Protein AF-A0A4V3SXM5-F1 (afdb_monomer_lite)

Secondary structure (DSSP, 8-state):
-PPPPPPPHHHHHHHHSHHHHS--SS----HHHHHHHHHHHHT--HHHHTT--HHHHHHHHHHHHHHHHHHHHHHHHHHHHSPSSHHHHHHHHHHHHHHHHGGGS-GGGHHHHHHHHHHHHHHHHHHHHH-SSHHHHHHHHHHTT--

Radius of gyration: 15.13 Å; chains: 1; bounding box: 36×31×43 Å

Sequence (147 aa):
MQAAAPLPPACTEAIFKTSEKFPTTHYTIPDEPWNALLNALSHLTEAEQAELTETACSAWNNWAVANGPVVAKDLDARFQNAPAPACNKFTVATMGSVKKYSPNIPAASRKLETVAKKVWREAMTNLSTAAPDAACRTAYNTVKAAW

pLDDT: mean 92.67, std 9.06, range [35.03, 98.19]

Structure (mmCIF, N/CA/C/O backbone):
data_AF-A0A4V3SXM5-F1
#
_entry.id   AF-A0A4V3SXM5-F1
#
loop_
_atom_site.group_PDB
_atom_site.id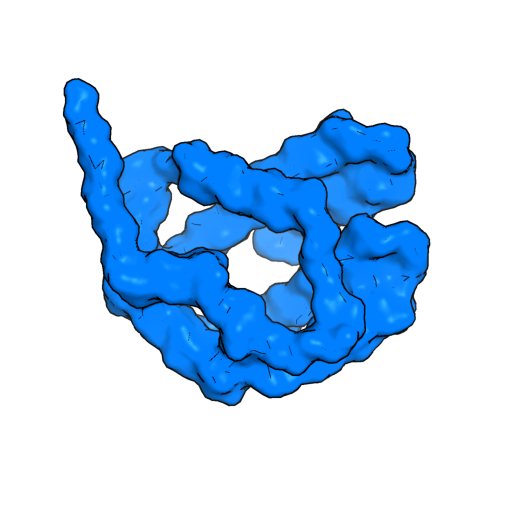
_atom_site.type_symbol
_atom_site.label_atom_id
_atom_site.label_alt_id
_atom_site.label_comp_id
_atom_site.label_asym_id
_atom_site.label_entity_id
_atom_site.label_seq_id
_atom_site.pdbx_PDB_ins_code
_atom_site.Cartn_x
_atom_site.Cartn_y
_atom_site.Cartn_z
_atom_site.occupancy
_atom_site.B_iso_or_equiv
_atom_site.auth_seq_id
_atom_site.auth_comp_id
_atom_site.auth_asym_id
_atom_site.auth_atom_id
_atom_site.pdbx_PDB_model_num
ATOM 1 N N . MET A 1 1 ? 11.309 14.424 27.159 1.00 35.03 1 MET A N 1
ATOM 2 C CA . MET A 1 1 ? 11.151 13.488 26.029 1.00 35.03 1 MET A CA 1
ATOM 3 C C . MET A 1 1 ? 9.820 12.786 26.236 1.00 35.03 1 MET A C 1
ATOM 5 O O . MET A 1 1 ? 9.746 11.937 27.115 1.00 35.03 1 MET A O 1
ATOM 9 N N . GLN A 1 2 ? 8.748 13.211 25.560 1.00 39.66 2 GLN A N 1
ATOM 10 C CA . GLN A 1 2 ? 7.509 12.426 25.549 1.00 39.66 2 GLN A CA 1
ATOM 11 C C . GLN A 1 2 ? 7.813 11.151 24.755 1.00 39.66 2 GLN A C 1
ATOM 13 O O . GLN A 1 2 ? 8.251 11.234 23.609 1.00 39.66 2 GLN A O 1
ATOM 18 N N . ALA A 1 3 ? 7.661 9.981 25.372 1.00 46.56 3 ALA A N 1
ATOM 19 C CA . ALA A 1 3 ? 7.633 8.737 24.615 1.00 46.56 3 ALA A CA 1
ATOM 20 C C . ALA A 1 3 ? 6.393 8.776 23.712 1.00 46.56 3 ALA A C 1
ATOM 22 O O . ALA A 1 3 ? 5.316 9.140 24.189 1.00 46.56 3 ALA A O 1
ATOM 23 N N . ALA A 1 4 ? 6.542 8.427 22.431 1.00 57.06 4 ALA A N 1
ATOM 24 C CA . ALA A 1 4 ? 5.390 8.216 21.563 1.00 57.06 4 ALA A CA 1
ATOM 25 C C . ALA A 1 4 ? 4.447 7.225 22.258 1.00 57.06 4 ALA A C 1
ATOM 27 O O . ALA A 1 4 ? 4.897 6.189 22.760 1.00 57.06 4 ALA A O 1
ATOM 28 N N . ALA A 1 5 ? 3.161 7.568 22.353 1.00 65.38 5 ALA A N 1
ATOM 29 C CA . ALA A 1 5 ? 2.183 6.646 22.908 1.00 65.38 5 ALA A CA 1
ATOM 30 C C . ALA A 1 5 ? 2.249 5.328 22.114 1.00 65.38 5 ALA A C 1
ATOM 32 O O . ALA A 1 5 ? 2.394 5.368 20.888 1.00 65.38 5 ALA A O 1
ATOM 33 N N . PRO A 1 6 ? 2.185 4.162 22.780 1.00 77.62 6 PRO A N 1
ATOM 34 C CA . PRO A 1 6 ? 2.193 2.894 22.069 1.00 77.62 6 PRO A CA 1
ATOM 35 C C . PRO A 1 6 ? 1.032 2.858 21.071 1.00 77.62 6 PRO A C 1
ATOM 37 O O . PRO A 1 6 ? -0.085 3.271 21.395 1.00 77.62 6 PRO A O 1
ATOM 40 N N . LEU A 1 7 ? 1.306 2.376 19.855 1.00 85.69 7 LEU A N 1
ATOM 41 C CA . LEU A 1 7 ? 0.284 2.233 18.820 1.00 85.69 7 LEU A CA 1
ATOM 42 C C . LEU A 1 7 ? -0.875 1.372 19.343 1.00 85.69 7 LEU A C 1
ATOM 44 O O . LEU A 1 7 ? -0.621 0.330 19.959 1.00 85.69 7 LEU A O 1
ATOM 48 N N . PRO A 1 8 ? -2.137 1.742 19.061 1.00 92.69 8 PRO A N 1
ATOM 49 C CA . PRO A 1 8 ? -3.269 0.894 19.399 1.00 92.69 8 PRO A CA 1
ATOM 50 C C . PRO A 1 8 ? -3.130 -0.511 18.782 1.00 92.69 8 PRO A C 1
ATOM 52 O O . PRO A 1 8 ? -2.550 -0.649 17.692 1.00 92.69 8 PRO A O 1
ATOM 55 N N . PRO A 1 9 ? -3.654 -1.568 19.430 1.00 94.25 9 PRO A N 1
ATOM 56 C CA . PRO A 1 9 ? -3.558 -2.935 18.924 1.00 94.25 9 PRO A CA 1
ATOM 57 C C . PRO A 1 9 ? -4.052 -3.093 17.482 1.00 94.25 9 PRO A C 1
ATOM 59 O O . PRO A 1 9 ? -3.348 -3.695 16.667 1.00 94.25 9 PRO A O 1
ATOM 62 N N . ALA A 1 10 ? -5.193 -2.489 17.122 1.00 95.94 10 ALA A N 1
ATOM 63 C CA . ALA A 1 10 ? -5.699 -2.573 15.755 1.00 95.94 10 ALA A CA 1
ATOM 64 C C . ALA A 1 10 ? -4.749 -1.920 14.744 1.00 95.94 10 ALA A C 1
ATOM 66 O O . ALA A 1 10 ? -4.643 -2.394 13.614 1.00 95.94 10 ALA A O 1
ATOM 67 N N . CYS A 1 11 ? -4.033 -0.861 15.130 1.00 94.50 11 CYS A N 1
ATOM 68 C CA . CYS A 1 11 ? -3.055 -0.208 14.261 1.00 94.50 11 CYS A CA 1
ATOM 69 C C . CYS A 1 11 ? -1.772 -1.024 14.115 1.00 94.50 11 CYS A C 1
ATOM 71 O O . CYS A 1 11 ? -1.223 -1.105 13.021 1.00 94.50 11 CYS A O 1
ATOM 73 N N . THR A 1 12 ? -1.338 -1.702 15.178 1.00 92.69 12 THR A N 1
ATOM 74 C CA . THR A 1 12 ? -0.245 -2.682 15.091 1.00 92.69 12 THR A CA 1
ATOM 75 C C . THR A 1 12 ? -0.601 -3.783 14.087 1.00 92.69 12 THR A C 1
ATOM 77 O O . THR A 1 12 ? 0.189 -4.110 13.202 1.00 92.69 12 THR A O 1
ATOM 80 N N . GLU A 1 13 ? -1.825 -4.306 14.155 1.00 93.94 13 GLU A N 1
ATOM 81 C CA . GLU A 1 13 ? -2.329 -5.291 13.197 1.00 93.94 13 GLU A CA 1
ATOM 82 C C . GLU A 1 13 ? -2.446 -4.723 11.770 1.00 93.94 13 GLU A C 1
ATOM 84 O O . GLU A 1 13 ? -2.115 -5.405 10.798 1.00 93.94 13 GLU A O 1
ATOM 89 N N . ALA A 1 14 ? -2.890 -3.471 11.640 1.00 93.00 14 ALA A N 1
ATOM 90 C CA . ALA A 1 14 ? -3.058 -2.788 10.360 1.00 93.00 14 ALA A CA 1
ATOM 91 C C . ALA A 1 14 ? -1.737 -2.423 9.670 1.00 93.00 14 ALA A C 1
ATOM 93 O O . ALA A 1 14 ? -1.718 -2.163 8.473 1.00 93.00 14 ALA A O 1
ATOM 94 N N . ILE A 1 15 ? -0.629 -2.374 10.405 1.00 89.19 15 ILE A N 1
ATOM 95 C CA . ILE A 1 15 ? 0.692 -2.077 9.845 1.00 89.19 15 ILE A CA 1
ATOM 96 C C . ILE A 1 15 ? 1.442 -3.380 9.578 1.00 89.19 15 ILE A C 1
ATOM 98 O O . ILE A 1 15 ? 1.896 -3.620 8.461 1.00 89.19 15 ILE A O 1
ATOM 102 N N . PHE A 1 16 ? 1.544 -4.246 10.586 1.00 89.31 16 PHE A N 1
ATOM 103 C CA . PHE A 1 16 ? 2.476 -5.374 10.554 1.00 89.31 16 PHE A CA 1
ATOM 104 C C . PHE A 1 16 ? 1.855 -6.689 10.088 1.00 89.31 16 PHE A C 1
ATOM 106 O O . PHE A 1 16 ? 2.587 -7.581 9.674 1.00 89.31 16 PHE A O 1
ATOM 113 N N . LYS A 1 17 ? 0.522 -6.812 10.107 1.00 90.38 17 LYS A N 1
ATOM 114 C CA . LYS A 1 17 ? -0.195 -8.017 9.646 1.00 90.38 17 LYS A CA 1
ATOM 115 C C . LYS A 1 17 ? -1.013 -7.776 8.383 1.00 90.38 17 LYS A C 1
ATOM 117 O O . LYS A 1 17 ? -1.950 -8.506 8.076 1.00 90.38 17 LYS A O 1
ATOM 122 N N . THR A 1 18 ? -0.681 -6.730 7.637 1.00 86.00 18 THR A N 1
ATOM 123 C CA . THR A 1 18 ? -1.364 -6.392 6.385 1.00 86.00 18 THR A CA 1
ATOM 124 C C . THR A 1 18 ? -1.217 -7.482 5.338 1.00 86.00 18 THR A C 1
ATOM 126 O O . THR A 1 18 ? -2.196 -7.829 4.686 1.00 86.00 18 THR A O 1
ATOM 129 N N . SER A 1 19 ? -0.028 -8.072 5.209 1.00 85.62 19 SER A N 1
ATOM 130 C CA . SER A 1 19 ? 0.217 -9.174 4.273 1.00 85.62 19 SER A CA 1
ATOM 131 C C . SER A 1 19 ? -0.668 -10.391 4.553 1.00 85.62 19 SER A C 1
ATOM 133 O O . SER A 1 19 ? -1.151 -11.012 3.613 1.00 85.62 19 SER A O 1
ATOM 135 N N . GLU A 1 20 ? -0.966 -10.686 5.822 1.00 90.81 20 GLU A N 1
ATOM 136 C CA . GLU A 1 20 ? -1.861 -11.787 6.211 1.00 90.81 20 GLU A CA 1
ATOM 137 C C . GLU A 1 20 ? -3.300 -11.574 5.708 1.00 90.81 20 GLU A C 1
ATOM 139 O O . GLU A 1 20 ? -4.022 -12.536 5.453 1.00 90.81 20 GLU A O 1
ATOM 144 N N . LYS A 1 21 ? -3.717 -10.314 5.521 1.00 92.25 21 LYS A N 1
ATOM 145 C CA . LYS A 1 21 ? -5.056 -9.955 5.026 1.00 92.25 21 LYS A CA 1
ATOM 146 C C . LYS A 1 21 ? -5.164 -9.992 3.503 1.00 92.25 21 LYS A C 1
ATOM 148 O O . LYS A 1 21 ? -6.271 -10.063 2.978 1.00 92.25 21 LYS A O 1
ATOM 153 N N . PHE A 1 22 ? -4.042 -9.961 2.787 1.00 93.75 22 PHE A N 1
ATOM 154 C CA . PHE A 1 22 ? -3.989 -9.983 1.325 1.00 93.75 22 PHE A CA 1
ATOM 155 C C . PHE A 1 22 ? -3.212 -11.222 0.855 1.00 93.75 22 PHE A C 1
ATOM 157 O O . PHE A 1 22 ? -2.012 -11.120 0.588 1.00 93.75 22 PHE A O 1
ATOM 164 N N . PRO A 1 23 ? -3.876 -12.390 0.735 1.00 93.12 23 PRO A N 1
ATOM 165 C CA . PRO A 1 23 ? -3.231 -13.668 0.431 1.00 93.12 23 PRO A CA 1
ATOM 166 C C . PRO A 1 23 ? -2.805 -13.745 -1.044 1.00 93.12 23 PRO A C 1
ATOM 168 O O . PRO A 1 23 ? -3.455 -14.377 -1.875 1.00 93.12 23 PRO A O 1
ATOM 171 N N . THR A 1 24 ? -1.733 -13.036 -1.378 1.00 95.44 24 THR A N 1
ATOM 172 C CA . THR A 1 24 ? -1.131 -12.989 -2.716 1.00 95.44 24 THR A CA 1
ATOM 173 C C . THR A 1 24 ? -0.260 -14.217 -2.968 1.00 95.44 24 THR A C 1
ATOM 175 O O . THR A 1 24 ? 0.323 -14.784 -2.046 1.00 95.44 24 THR A O 1
ATOM 178 N N . THR A 1 25 ? -0.185 -14.647 -4.227 1.00 94.50 25 THR A N 1
ATOM 179 C CA . THR A 1 25 ? 0.635 -15.795 -4.661 1.00 94.50 25 THR A CA 1
ATOM 180 C C . THR A 1 25 ? 1.885 -15.351 -5.421 1.00 94.50 25 THR A C 1
ATOM 182 O O . THR A 1 25 ? 2.913 -16.025 -5.392 1.00 94.50 25 THR A O 1
ATOM 185 N N . HIS A 1 26 ? 1.803 -14.229 -6.135 1.00 92.75 26 HIS A N 1
ATOM 186 C CA . HIS A 1 26 ? 2.830 -13.770 -7.068 1.00 92.75 26 HIS A CA 1
ATOM 187 C C . HIS A 1 26 ? 3.314 -12.361 -6.767 1.00 92.75 26 HIS A C 1
ATOM 189 O O . HIS A 1 26 ? 4.489 -12.065 -6.982 1.00 92.75 26 HIS A O 1
ATOM 195 N N . TYR A 1 27 ? 2.412 -11.489 -6.324 1.00 94.31 27 TYR A N 1
ATOM 196 C CA . TYR A 1 27 ? 2.758 -10.146 -5.911 1.00 94.31 27 TYR A CA 1
ATOM 197 C C . TYR A 1 27 ? 3.680 -10.209 -4.698 1.00 94.31 27 TYR A C 1
ATOM 199 O O . TYR A 1 27 ? 3.369 -10.823 -3.681 1.00 94.31 27 TYR A O 1
ATOM 207 N N . THR A 1 28 ? 4.818 -9.537 -4.812 1.00 89.00 28 THR A N 1
ATOM 208 C CA . THR A 1 28 ? 5.774 -9.392 -3.724 1.00 89.00 28 THR A CA 1
ATOM 209 C C . THR A 1 28 ? 6.140 -7.927 -3.570 1.00 89.00 28 THR A C 1
ATOM 211 O O . THR A 1 28 ? 6.283 -7.187 -4.548 1.00 89.00 28 THR A O 1
ATOM 214 N N . ILE A 1 29 ? 6.278 -7.499 -2.318 1.00 88.12 29 ILE A N 1
ATOM 215 C CA . ILE A 1 29 ? 6.873 -6.208 -1.985 1.00 88.12 29 ILE A CA 1
ATOM 216 C C . ILE A 1 29 ? 8.373 -6.465 -1.844 1.00 88.12 29 ILE A C 1
ATOM 218 O O . ILE A 1 29 ? 8.745 -7.259 -0.981 1.00 88.12 29 ILE A O 1
ATOM 222 N N . PRO A 1 30 ? 9.238 -5.854 -2.668 1.00 88.44 30 PRO A N 1
ATOM 223 C CA . PRO A 1 30 ? 10.673 -5.992 -2.467 1.00 88.44 30 PRO A CA 1
ATOM 224 C C . PRO A 1 30 ? 11.092 -5.358 -1.127 1.00 88.44 30 PRO A C 1
ATOM 226 O O . PRO A 1 30 ? 10.482 -4.379 -0.686 1.00 88.44 30 PRO A O 1
ATOM 229 N N . ASP A 1 31 ? 12.143 -5.892 -0.500 1.00 89.38 31 ASP A N 1
ATOM 230 C CA . ASP A 1 31 ? 12.592 -5.465 0.838 1.00 89.38 31 ASP A CA 1
ATOM 231 C C . ASP A 1 31 ? 12.885 -3.963 0.914 1.00 89.38 31 ASP A C 1
ATOM 233 O O . ASP A 1 31 ? 12.567 -3.307 1.903 1.00 89.38 31 ASP A O 1
ATOM 237 N N . GLU A 1 32 ? 13.470 -3.400 -0.145 1.00 90.75 32 GLU A N 1
ATOM 238 C CA . GLU A 1 32 ? 13.815 -1.980 -0.225 1.00 90.75 32 GLU A CA 1
ATOM 239 C C . GLU A 1 32 ? 12.556 -1.082 -0.096 1.00 90.75 32 GLU A C 1
ATOM 241 O O . GLU A 1 32 ? 12.500 -0.286 0.847 1.00 90.75 32 GLU A O 1
ATOM 246 N N . PRO A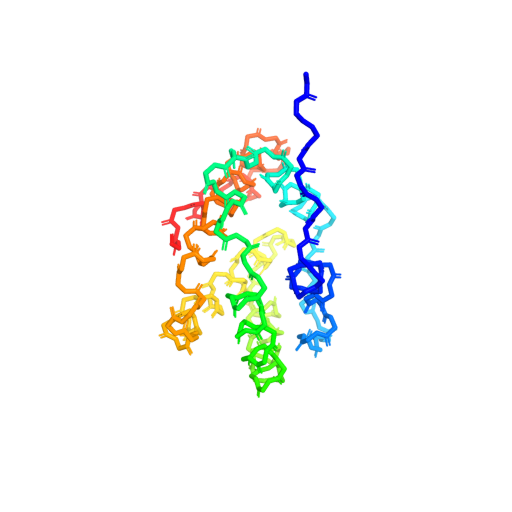 1 33 ? 11.501 -1.229 -0.928 1.00 92.06 33 PRO A N 1
ATOM 247 C CA . PRO A 1 33 ? 10.209 -0.589 -0.701 1.00 92.06 33 PRO A CA 1
ATOM 248 C C . PRO A 1 33 ? 9.578 -0.833 0.668 1.00 92.06 33 PRO A C 1
ATOM 250 O O . PRO A 1 33 ? 9.043 0.109 1.252 1.00 92.06 33 PRO A O 1
ATOM 253 N N . TRP A 1 34 ? 9.621 -2.062 1.191 1.00 91.00 34 TRP A N 1
ATOM 254 C CA . TRP A 1 34 ? 9.039 -2.364 2.502 1.00 91.00 34 TRP A CA 1
ATOM 255 C C . TRP A 1 34 ? 9.736 -1.585 3.624 1.00 91.00 34 TRP A C 1
ATOM 257 O O . TRP A 1 34 ? 9.082 -0.906 4.417 1.00 91.00 34 TRP A O 1
ATOM 267 N N . ASN A 1 35 ? 11.067 -1.592 3.634 1.00 92.81 35 ASN A N 1
ATOM 268 C CA . ASN A 1 35 ? 11.865 -0.851 4.606 1.00 92.81 35 ASN A CA 1
ATOM 269 C C . ASN A 1 35 ? 11.678 0.664 4.461 1.00 92.81 35 ASN A C 1
ATOM 271 O O . ASN A 1 35 ? 11.597 1.367 5.466 1.00 92.81 35 ASN A O 1
ATOM 275 N N . ALA A 1 36 ? 11.543 1.176 3.234 1.00 95.31 36 ALA A N 1
ATOM 276 C CA . ALA A 1 36 ? 11.251 2.588 3.002 1.00 95.31 36 ALA A CA 1
ATOM 277 C C . ALA A 1 36 ? 9.880 3.003 3.566 1.00 95.31 36 ALA A C 1
ATOM 279 O O . ALA A 1 36 ? 9.758 4.092 4.127 1.00 95.31 36 ALA A O 1
ATOM 280 N N . LEU A 1 37 ? 8.863 2.138 3.465 1.00 93.62 37 LEU A N 1
ATOM 281 C CA . LEU A 1 37 ? 7.543 2.369 4.063 1.00 93.62 37 LEU A CA 1
ATOM 282 C C . LEU A 1 37 ? 7.606 2.356 5.596 1.00 93.62 37 LEU A C 1
ATOM 284 O O . LEU A 1 37 ? 7.061 3.256 6.231 1.00 93.62 37 LEU A O 1
ATOM 288 N N . LEU A 1 38 ? 8.304 1.384 6.193 1.00 92.06 38 LEU A N 1
ATOM 289 C CA . LEU A 1 38 ? 8.498 1.325 7.647 1.00 92.06 38 LEU A CA 1
ATOM 290 C C . LEU A 1 38 ? 9.283 2.532 8.179 1.00 92.06 38 LEU A C 1
ATOM 292 O O . LEU A 1 38 ? 8.941 3.075 9.227 1.00 92.06 38 LEU A O 1
ATOM 296 N N . ASN A 1 39 ? 10.297 2.990 7.444 1.00 93.75 39 ASN A N 1
ATOM 297 C CA . ASN A 1 39 ? 11.050 4.186 7.804 1.00 93.75 39 ASN A CA 1
ATOM 298 C C . ASN A 1 39 ? 10.195 5.458 7.694 1.00 93.75 39 ASN A C 1
ATOM 300 O O . ASN A 1 39 ? 10.248 6.316 8.562 1.00 93.75 39 ASN A O 1
ATOM 304 N N . ALA A 1 40 ? 9.364 5.586 6.659 1.00 94.69 40 ALA A N 1
ATOM 305 C CA . ALA A 1 40 ? 8.439 6.715 6.563 1.00 94.69 40 ALA A CA 1
ATOM 306 C C . ALA A 1 40 ? 7.381 6.696 7.689 1.00 94.69 40 ALA A C 1
ATOM 308 O O . ALA A 1 40 ? 6.978 7.748 8.182 1.00 94.69 40 ALA A O 1
ATOM 309 N N . LEU A 1 41 ? 6.960 5.512 8.153 1.00 91.62 41 LEU A N 1
ATOM 310 C CA . LEU A 1 41 ? 6.084 5.378 9.325 1.00 91.62 41 LEU A CA 1
ATOM 311 C C . LEU A 1 41 ? 6.750 5.858 10.625 1.00 91.62 41 LEU A C 1
ATOM 313 O O . LEU A 1 41 ? 6.070 6.436 11.471 1.00 91.62 41 LEU A O 1
ATOM 317 N N . SER A 1 42 ? 8.059 5.653 10.799 1.00 90.12 42 SER A N 1
ATOM 318 C CA . SER A 1 42 ? 8.766 6.113 12.005 1.00 90.12 42 SER A CA 1
ATOM 319 C C . SER A 1 42 ? 8.974 7.633 12.043 1.00 90.12 42 SER A C 1
ATOM 321 O O . SER A 1 42 ? 9.246 8.184 13.108 1.00 90.12 42 SER A O 1
ATOM 323 N N . HIS A 1 43 ? 8.799 8.319 10.910 1.00 91.81 43 HIS A N 1
ATOM 324 C CA . HIS A 1 43 ? 8.917 9.773 10.775 1.00 91.81 43 HIS A CA 1
ATOM 325 C C . HIS A 1 43 ? 7.585 10.530 10.899 1.00 91.81 43 HIS A C 1
ATOM 327 O O . HIS A 1 43 ? 7.538 11.746 10.688 1.00 91.81 43 HIS A O 1
ATOM 333 N N . LEU A 1 44 ? 6.490 9.841 11.234 1.00 91.44 44 LEU A N 1
ATOM 334 C CA . LEU A 1 44 ? 5.203 10.497 11.441 1.00 91.44 44 LEU A CA 1
ATOM 335 C C . LEU A 1 44 ? 5.273 11.502 12.593 1.00 91.44 44 LEU A C 1
ATOM 337 O O . LEU A 1 44 ? 5.781 11.204 13.674 1.00 91.44 44 LEU A O 1
ATOM 341 N N . THR A 1 45 ? 4.699 12.681 12.366 1.00 92.12 45 THR A N 1
ATOM 342 C CA . THR A 1 45 ? 4.527 13.703 13.407 1.00 92.12 45 THR A CA 1
ATOM 343 C C . THR A 1 45 ? 3.510 13.248 14.453 1.00 92.12 45 THR A C 1
ATOM 345 O O . THR A 1 45 ? 2.670 12.393 14.176 1.00 92.12 45 THR A O 1
ATOM 348 N N . GLU A 1 46 ? 3.510 13.864 15.637 1.00 90.12 46 GLU A N 1
ATOM 349 C CA . GLU A 1 46 ? 2.511 13.571 16.679 1.00 90.12 46 GLU A CA 1
ATOM 350 C C . GLU A 1 46 ? 1.069 13.743 16.173 1.00 90.12 46 GLU A C 1
ATOM 352 O O . GLU A 1 46 ? 0.204 12.921 16.466 1.00 90.12 46 GLU A O 1
ATOM 357 N N . ALA A 1 47 ? 0.818 14.767 15.350 1.00 89.81 47 ALA A N 1
ATOM 358 C CA . ALA A 1 47 ? -0.493 15.005 14.749 1.00 89.81 47 ALA A CA 1
ATOM 359 C C . ALA A 1 47 ? -0.915 13.886 13.781 1.00 89.81 47 ALA A C 1
ATOM 361 O O . ALA A 1 47 ? -2.091 13.554 13.700 1.00 89.81 47 ALA A O 1
ATOM 362 N N . GLU A 1 48 ? 0.031 13.282 13.061 1.00 92.38 48 GLU A N 1
ATOM 363 C CA . GLU A 1 48 ? -0.248 12.169 12.145 1.00 92.38 48 GLU A CA 1
ATOM 364 C C . GLU A 1 48 ? -0.400 10.847 12.888 1.00 92.38 48 GLU A C 1
ATOM 366 O O . GLU A 1 48 ? -1.279 10.053 12.563 1.00 92.38 48 GLU A O 1
ATOM 371 N N . GLN A 1 49 ? 0.412 10.630 13.923 1.00 91.06 49 GLN A N 1
ATOM 372 C CA . GLN A 1 49 ? 0.262 9.488 14.819 1.00 91.06 49 GLN A CA 1
ATOM 373 C C . GLN A 1 49 ? -1.091 9.520 15.540 1.00 91.06 49 GLN A C 1
ATOM 375 O O . GLN A 1 49 ? -1.701 8.471 15.721 1.00 91.06 49 GLN A O 1
ATOM 380 N N . ALA A 1 50 ? -1.612 10.705 15.874 1.00 90.88 50 ALA A N 1
ATOM 381 C CA . ALA A 1 50 ? -2.936 10.856 16.476 1.00 90.88 50 ALA A CA 1
ATOM 382 C C . ALA A 1 50 ? -4.083 10.359 15.573 1.00 90.88 50 ALA A C 1
ATOM 384 O O . ALA A 1 50 ? -5.158 10.036 16.078 1.00 90.88 50 ALA A O 1
ATOM 385 N N . GLU A 1 51 ? -3.866 10.251 14.257 1.00 92.44 51 GLU A N 1
ATOM 386 C CA . GLU A 1 51 ? -4.855 9.697 13.325 1.00 92.44 51 GLU A CA 1
ATOM 387 C C . GLU A 1 51 ? -4.819 8.157 13.254 1.00 92.44 51 GLU A C 1
ATOM 389 O O . GLU A 1 51 ? -5.764 7.535 12.753 1.00 92.44 51 GLU A O 1
ATOM 394 N N . LEU A 1 52 ? -3.783 7.521 13.818 1.00 92.31 52 LEU A N 1
ATOM 395 C CA . LEU A 1 52 ? -3.685 6.070 14.016 1.00 92.31 52 LEU A CA 1
ATOM 396 C C . LEU A 1 52 ? -4.522 5.642 15.230 1.00 92.31 52 LEU A C 1
ATOM 398 O O . LEU A 1 52 ? -4.010 5.207 16.258 1.00 92.31 52 LEU A O 1
ATOM 402 N N . THR A 1 53 ? -5.839 5.792 15.111 1.00 94.69 53 THR A N 1
ATOM 403 C CA . THR A 1 53 ? -6.794 5.445 16.172 1.00 94.69 53 THR A CA 1
ATOM 404 C C . THR A 1 53 ? -7.260 3.994 16.074 1.00 94.69 53 THR A C 1
ATOM 406 O O . THR A 1 53 ? -7.386 3.441 14.979 1.00 94.69 53 THR A O 1
ATOM 409 N N . GLU A 1 54 ? -7.621 3.402 17.217 1.00 95.44 54 GLU A N 1
ATOM 410 C CA . GLU A 1 54 ? -8.188 2.047 17.284 1.00 95.44 54 GLU A CA 1
ATOM 411 C C . GLU A 1 54 ? -9.385 1.884 16.331 1.00 95.44 54 GLU A C 1
ATOM 413 O O . GLU A 1 54 ? -9.437 0.941 15.545 1.00 95.44 54 GLU A O 1
ATOM 418 N N . THR A 1 55 ? -10.307 2.852 16.319 1.00 96.25 55 THR A N 1
ATOM 419 C CA . THR A 1 55 ? -11.490 2.843 15.446 1.00 96.25 55 THR A CA 1
ATOM 420 C C . THR A 1 55 ? -11.123 2.862 13.962 1.00 96.25 55 THR A C 1
ATOM 422 O O . THR A 1 55 ? -11.669 2.078 13.183 1.00 96.25 55 THR A O 1
ATOM 425 N N . ALA A 1 56 ? -10.202 3.740 13.549 1.00 96.25 56 ALA A N 1
ATOM 426 C CA . ALA A 1 56 ? -9.819 3.868 12.143 1.00 96.25 56 ALA A CA 1
ATOM 427 C C . ALA A 1 56 ? -9.103 2.609 11.631 1.00 96.25 56 ALA A C 1
ATOM 429 O O . ALA A 1 56 ? -9.410 2.123 10.535 1.00 96.25 56 ALA A O 1
ATOM 430 N N . CYS A 1 57 ? -8.184 2.072 12.437 1.00 96.69 57 CYS A N 1
ATOM 431 C CA . CYS A 1 57 ? -7.421 0.871 12.119 1.00 96.69 57 CYS A CA 1
ATOM 432 C C . CYS A 1 57 ? -8.294 -0.392 12.159 1.00 96.69 57 CYS A C 1
ATOM 434 O O . CYS A 1 57 ? -8.180 -1.231 11.271 1.00 96.69 57 CYS A O 1
ATOM 436 N N . SER A 1 58 ? -9.225 -0.506 13.112 1.00 97.50 58 SER A N 1
ATOM 437 C CA . SER A 1 58 ? -10.184 -1.619 13.176 1.00 97.50 58 SER A CA 1
ATOM 438 C C . SER A 1 58 ? -11.114 -1.634 11.960 1.00 97.50 58 SER A C 1
ATOM 440 O O . SER A 1 58 ? -11.292 -2.671 11.319 1.00 97.50 58 SER A O 1
ATOM 442 N N . ALA A 1 59 ? -11.640 -0.470 11.560 1.00 97.69 59 ALA A N 1
ATOM 443 C CA . ALA A 1 59 ? -12.443 -0.354 10.345 1.00 97.69 59 ALA A CA 1
ATOM 444 C C . ALA A 1 59 ? -11.653 -0.784 9.097 1.00 97.69 59 ALA A C 1
ATOM 446 O O . ALA A 1 59 ? -12.178 -1.520 8.257 1.00 97.69 59 ALA A O 1
ATOM 447 N N . TRP A 1 60 ? -10.380 -0.388 9.005 1.00 97.00 60 TRP A N 1
ATOM 448 C CA . TRP A 1 60 ? -9.501 -0.814 7.920 1.00 97.00 60 TRP A CA 1
ATOM 449 C C . TRP A 1 60 ? -9.249 -2.327 7.954 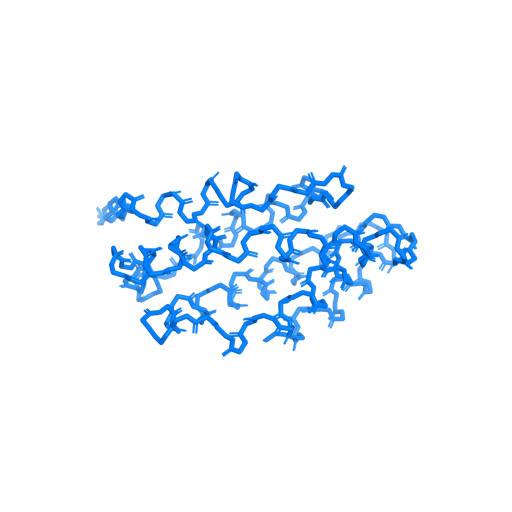1.00 97.00 60 TRP A C 1
ATOM 451 O O . TRP A 1 60 ? -9.399 -2.976 6.922 1.00 97.00 60 TRP A O 1
ATOM 461 N N . ASN A 1 61 ? -8.951 -2.906 9.124 1.00 97.25 61 ASN A N 1
ATOM 462 C CA . ASN A 1 61 ? -8.719 -4.345 9.289 1.00 97.25 61 ASN A CA 1
ATOM 463 C C . ASN A 1 61 ? -9.937 -5.158 8.835 1.00 97.25 61 ASN A C 1
ATOM 465 O O . ASN A 1 61 ? -9.787 -6.090 8.048 1.00 97.25 61 ASN A O 1
ATOM 469 N N . ASN A 1 62 ? -11.141 -4.767 9.261 1.00 97.44 62 ASN A N 1
ATOM 470 C CA . ASN A 1 62 ? -12.385 -5.435 8.875 1.00 97.44 62 ASN A CA 1
ATOM 471 C C . ASN A 1 62 ? -12.620 -5.371 7.362 1.00 97.44 62 ASN A C 1
ATOM 473 O O . ASN A 1 62 ? -12.969 -6.373 6.735 1.00 97.44 62 ASN A O 1
ATOM 477 N N . TRP A 1 63 ? -12.392 -4.203 6.755 1.00 97.56 63 TRP A N 1
ATOM 478 C CA . TRP A 1 63 ? -12.487 -4.052 5.306 1.00 97.56 63 TRP A CA 1
ATOM 479 C C . TRP A 1 63 ? -11.448 -4.909 4.575 1.00 97.56 63 TRP A C 1
ATOM 481 O O . TRP A 1 63 ? -11.791 -5.574 3.598 1.00 97.56 63 TRP A O 1
ATOM 491 N N . ALA A 1 64 ? -10.203 -4.920 5.054 1.00 96.88 64 ALA A N 1
ATOM 492 C CA . ALA A 1 64 ? -9.105 -5.670 4.460 1.00 96.88 64 ALA A CA 1
ATOM 493 C C . ALA A 1 64 ? -9.337 -7.184 4.552 1.00 96.88 64 ALA A C 1
ATOM 495 O O . ALA A 1 64 ? -9.086 -7.879 3.580 1.00 96.88 64 ALA A O 1
ATOM 496 N N . VAL A 1 65 ? -9.904 -7.695 5.647 1.00 96.88 65 VAL A N 1
ATOM 497 C CA . VAL A 1 65 ? -10.315 -9.106 5.749 1.00 96.88 65 VAL A CA 1
ATOM 498 C C . VAL A 1 65 ? -11.423 -9.434 4.743 1.00 96.88 65 VAL A C 1
ATOM 500 O O . VAL A 1 65 ? -11.322 -10.415 4.009 1.00 96.88 65 VAL A O 1
ATOM 503 N N . ALA A 1 66 ? -12.462 -8.598 4.656 1.00 97.00 66 ALA A N 1
ATOM 504 C CA . ALA A 1 66 ? -13.599 -8.849 3.769 1.00 97.00 66 ALA A CA 1
ATOM 505 C C . ALA A 1 66 ? -13.239 -8.759 2.274 1.00 97.00 66 ALA A C 1
ATOM 507 O O . ALA A 1 66 ? -13.789 -9.491 1.453 1.00 97.00 66 ALA A O 1
ATOM 508 N N . ASN A 1 67 ? -12.318 -7.863 1.910 1.00 97.31 67 ASN A N 1
ATOM 509 C CA . ASN A 1 67 ? -11.935 -7.598 0.519 1.00 97.31 67 ASN A CA 1
ATOM 510 C C . ASN A 1 67 ? -10.584 -8.222 0.137 1.00 97.31 67 ASN A C 1
ATOM 512 O O . ASN A 1 67 ? -10.197 -8.198 -1.032 1.00 97.31 67 ASN A O 1
ATOM 516 N N . GLY A 1 68 ? -9.875 -8.807 1.098 1.00 96.56 68 GLY A N 1
ATOM 517 C CA . GLY A 1 68 ? -8.532 -9.357 0.957 1.00 96.56 68 GLY A CA 1
ATOM 518 C C . GLY A 1 68 ? -8.348 -10.256 -0.261 1.00 96.56 68 GLY A C 1
ATOM 519 O O . GLY A 1 68 ? -7.494 -9.956 -1.096 1.00 96.56 68 GLY A O 1
ATOM 520 N N . PRO A 1 69 ? -9.183 -11.298 -0.447 1.00 96.81 69 PRO A N 1
ATOM 521 C CA . PRO A 1 69 ? -9.069 -12.206 -1.587 1.00 96.81 69 PRO A CA 1
ATOM 522 C C . PRO A 1 69 ? -9.212 -11.521 -2.955 1.00 96.81 69 PRO A C 1
ATOM 524 O O . PRO A 1 69 ? -8.471 -11.830 -3.889 1.00 96.81 69 PRO A O 1
ATOM 527 N N . VAL A 1 70 ? -10.145 -10.569 -3.098 1.00 97.62 70 VAL A N 1
ATOM 528 C CA . VAL A 1 70 ? -10.375 -9.884 -4.384 1.00 97.62 70 VAL A CA 1
ATOM 529 C C . VAL A 1 70 ? -9.292 -8.845 -4.681 1.00 97.62 70 VAL A C 1
ATOM 531 O O . VAL A 1 70 ? -8.900 -8.671 -5.838 1.00 97.62 70 VAL A O 1
ATOM 534 N N . VAL A 1 71 ? -8.764 -8.186 -3.647 1.00 97.75 71 VAL A N 1
ATOM 535 C CA . VAL A 1 71 ? -7.620 -7.277 -3.773 1.00 97.75 71 VAL A CA 1
ATOM 536 C C . VAL A 1 71 ? -6.351 -8.061 -4.106 1.00 97.75 71 VAL A C 1
ATOM 538 O O . VAL A 1 71 ? -5.648 -7.686 -5.038 1.00 97.75 71 VAL A O 1
ATOM 541 N N . ALA A 1 72 ? -6.094 -9.179 -3.423 1.00 97.56 72 ALA A N 1
ATOM 542 C CA . ALA A 1 72 ? -4.931 -10.034 -3.661 1.00 97.56 72 ALA A CA 1
ATOM 543 C C . ALA A 1 72 ? -4.906 -10.591 -5.091 1.00 97.56 72 ALA A C 1
ATOM 545 O O . ALA A 1 72 ? -3.895 -10.476 -5.779 1.00 97.56 72 ALA A O 1
ATOM 546 N N . LYS A 1 73 ? -6.044 -11.091 -5.592 1.00 97.94 73 LYS A N 1
ATOM 547 C CA . LYS A 1 73 ? -6.163 -11.543 -6.986 1.00 97.94 73 LYS A CA 1
ATOM 548 C C . LYS A 1 73 ? -5.862 -10.426 -7.994 1.00 97.94 73 LYS A C 1
ATOM 550 O O . LYS A 1 73 ? -5.251 -10.677 -9.030 1.00 97.94 73 LYS A O 1
ATOM 555 N N . ASP A 1 74 ? -6.309 -9.202 -7.715 1.00 98.06 74 ASP A N 1
ATOM 556 C CA . ASP A 1 74 ? -6.039 -8.034 -8.564 1.00 98.06 74 ASP A CA 1
ATOM 557 C C . ASP A 1 74 ? -4.555 -7.629 -8.514 1.00 98.06 74 ASP A C 1
ATOM 559 O O . ASP A 1 74 ? -3.973 -7.370 -9.567 1.00 98.06 74 ASP A O 1
ATOM 563 N N . LEU A 1 75 ? -3.930 -7.651 -7.331 1.00 97.75 75 LEU A N 1
ATOM 564 C CA . LEU A 1 75 ? -2.491 -7.423 -7.156 1.00 97.75 75 LEU A CA 1
ATOM 565 C C . LEU A 1 75 ? -1.664 -8.449 -7.938 1.00 97.75 75 LEU A C 1
ATOM 567 O O . LEU A 1 75 ? -0.807 -8.053 -8.727 1.00 97.75 75 LEU A O 1
ATOM 571 N N . ASP A 1 76 ? -1.951 -9.745 -7.778 1.00 98.00 76 ASP A N 1
ATOM 572 C CA . ASP A 1 76 ? -1.256 -10.833 -8.476 1.00 98.00 76 ASP A CA 1
ATOM 573 C C . ASP A 1 76 ? -1.354 -10.676 -9.994 1.00 98.00 76 ASP A C 1
ATOM 575 O O . ASP A 1 76 ? -0.338 -10.680 -10.695 1.00 98.00 76 ASP A O 1
ATOM 579 N N . ALA A 1 77 ? -2.570 -10.460 -10.502 1.00 98.19 77 ALA A N 1
ATOM 580 C CA . ALA A 1 77 ? -2.798 -10.286 -11.929 1.00 98.19 77 ALA A CA 1
ATOM 581 C C . ALA A 1 77 ? -2.037 -9.071 -12.479 1.00 98.19 77 ALA A C 1
ATOM 583 O O . ALA A 1 77 ? -1.421 -9.151 -13.543 1.00 98.19 77 ALA A O 1
ATOM 584 N N . ARG A 1 78 ? -2.039 -7.936 -11.770 1.00 98.19 78 ARG A N 1
ATOM 585 C CA . ARG A 1 78 ? -1.284 -6.752 -12.208 1.00 98.19 78 ARG A CA 1
ATOM 586 C C . ARG A 1 78 ? 0.217 -6.984 -12.151 1.00 98.19 78 ARG A C 1
ATOM 588 O O . ARG A 1 78 ? 0.913 -6.591 -13.078 1.00 98.19 78 ARG A O 1
ATOM 595 N N . PHE A 1 79 ? 0.711 -7.627 -11.100 1.00 97.50 79 PHE A N 1
ATOM 596 C CA . PHE A 1 79 ? 2.136 -7.877 -10.910 1.00 97.50 79 PHE A CA 1
ATOM 597 C C . PHE A 1 79 ? 2.708 -8.811 -11.979 1.00 97.50 79 PHE A C 1
ATOM 599 O O . PHE A 1 79 ? 3.799 -8.577 -12.503 1.00 97.50 79 PHE A O 1
ATOM 606 N N . GLN A 1 80 ? 1.960 -9.854 -12.346 1.00 97.19 80 GLN A N 1
ATOM 607 C CA . GLN A 1 80 ? 2.348 -10.773 -13.414 1.00 97.19 80 GLN A CA 1
ATOM 608 C C . GLN A 1 80 ? 2.408 -10.082 -14.780 1.00 97.19 80 GLN A C 1
ATOM 610 O O . GLN A 1 80 ? 3.344 -10.331 -15.538 1.00 97.19 80 GLN A O 1
ATOM 615 N N . ASN A 1 81 ? 1.450 -9.195 -15.064 1.00 97.12 81 ASN A N 1
ATOM 616 C CA . ASN A 1 81 ? 1.338 -8.501 -16.349 1.00 97.12 81 ASN A CA 1
ATOM 617 C C . ASN A 1 81 ? 2.184 -7.222 -16.447 1.00 97.12 81 ASN A C 1
ATOM 619 O O . ASN A 1 81 ? 2.370 -6.689 -17.541 1.00 97.12 81 ASN A O 1
ATOM 623 N N . ALA A 1 82 ? 2.682 -6.698 -15.327 1.00 96.81 82 ALA A N 1
ATOM 624 C CA . ALA A 1 82 ? 3.514 -5.507 -15.327 1.00 96.81 82 ALA A CA 1
ATOM 625 C C . ALA A 1 82 ? 4.911 -5.803 -15.912 1.00 96.81 82 ALA A C 1
ATOM 627 O O . ALA A 1 82 ? 5.463 -6.884 -15.690 1.00 96.81 82 ALA A O 1
ATOM 628 N N . PRO A 1 83 ? 5.535 -4.854 -16.630 1.00 95.06 83 PRO A N 1
ATOM 629 C CA . PRO A 1 83 ? 6.895 -5.033 -17.127 1.00 95.06 83 PRO A CA 1
ATOM 630 C C . PRO A 1 83 ? 7.917 -5.149 -15.990 1.00 95.06 83 PRO A C 1
ATOM 632 O O . PRO A 1 83 ? 7.805 -4.463 -14.972 1.00 95.06 83 PRO A O 1
ATOM 635 N N . ALA A 1 84 ? 8.946 -5.976 -16.193 1.00 93.50 84 ALA A N 1
ATOM 636 C CA . ALA A 1 84 ? 10.156 -5.957 -15.370 1.00 93.50 84 ALA A CA 1
ATOM 637 C C . ALA A 1 84 ? 10.840 -4.569 -15.433 1.00 93.50 84 ALA A C 1
ATOM 639 O O . ALA A 1 84 ? 10.639 -3.852 -16.417 1.00 93.50 84 ALA A O 1
ATOM 640 N N . PRO A 1 85 ? 11.661 -4.178 -14.438 1.00 93.31 85 PRO A N 1
ATOM 641 C CA . PRO A 1 85 ? 12.124 -4.946 -13.269 1.00 93.31 85 PRO A CA 1
ATOM 642 C C . PRO A 1 85 ? 11.110 -5.023 -12.110 1.00 93.31 85 PRO A C 1
ATOM 644 O O . PRO A 1 85 ? 10.020 -4.459 -12.174 1.00 93.31 85 PRO A O 1
ATOM 647 N N . ALA A 1 86 ? 11.463 -5.741 -11.035 1.00 93.12 86 ALA A N 1
ATOM 648 C CA . ALA A 1 86 ? 10.580 -6.003 -9.889 1.00 93.12 86 ALA A CA 1
ATOM 649 C C . ALA A 1 86 ? 10.009 -4.731 -9.235 1.00 93.12 86 ALA A C 1
ATOM 651 O O . ALA A 1 86 ? 8.833 -4.711 -8.881 1.00 93.12 86 ALA A O 1
ATOM 652 N N . CYS A 1 87 ? 10.793 -3.652 -9.139 1.00 94.25 87 CYS A N 1
ATOM 653 C CA . CYS A 1 87 ? 10.322 -2.362 -8.625 1.00 94.25 87 CYS A CA 1
ATOM 654 C C . CYS A 1 87 ? 9.167 -1.796 -9.469 1.00 94.25 87 CYS A C 1
ATOM 656 O O . CYS A 1 87 ? 8.175 -1.342 -8.910 1.00 94.25 87 CYS A O 1
ATOM 658 N N . ASN A 1 88 ? 9.242 -1.891 -10.802 1.00 95.06 88 A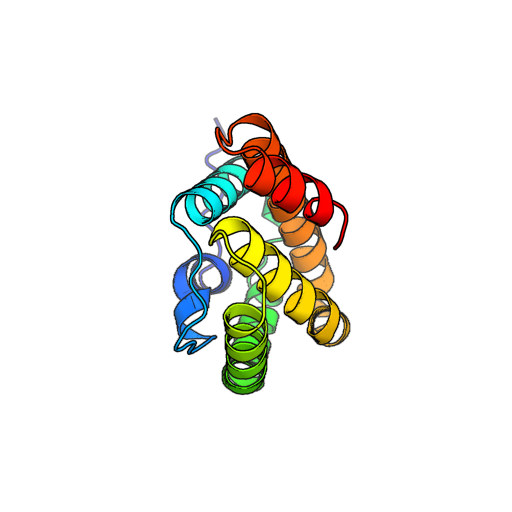SN A N 1
ATOM 659 C CA . ASN A 1 88 ? 8.170 -1.449 -11.689 1.00 95.06 88 ASN A CA 1
ATOM 660 C C . ASN A 1 88 ? 6.935 -2.348 -11.562 1.00 95.06 88 ASN A C 1
ATOM 662 O O . ASN A 1 88 ? 5.811 -1.854 -11.513 1.00 95.06 88 ASN A O 1
ATOM 666 N N . LYS A 1 89 ? 7.132 -3.667 -11.440 1.00 97.06 89 LYS A N 1
ATOM 667 C CA . LYS A 1 89 ? 6.024 -4.593 -11.173 1.00 97.06 89 LYS A CA 1
ATOM 668 C C . LYS A 1 89 ? 5.290 -4.250 -9.883 1.00 97.06 89 LYS A C 1
ATOM 670 O O . LYS A 1 89 ? 4.064 -4.155 -9.888 1.00 97.06 89 LYS A O 1
ATOM 675 N N . PHE A 1 90 ? 6.041 -4.019 -8.809 1.00 95.75 90 PHE A N 1
ATOM 676 C CA . PHE A 1 90 ? 5.513 -3.583 -7.524 1.00 95.75 90 PHE A CA 1
ATOM 677 C C . PHE A 1 90 ? 4.738 -2.269 -7.663 1.00 95.75 90 PHE A C 1
ATOM 679 O O . PHE A 1 90 ? 3.556 -2.228 -7.334 1.00 95.75 90 PHE A O 1
ATOM 686 N N . THR A 1 91 ? 5.348 -1.206 -8.196 1.00 96.44 91 THR A N 1
ATOM 687 C CA . THR A 1 91 ? 4.698 0.111 -8.254 1.00 96.44 91 THR A CA 1
ATOM 688 C C . THR A 1 91 ? 3.436 0.101 -9.116 1.00 96.44 91 THR A C 1
ATOM 690 O O . THR A 1 91 ? 2.418 0.664 -8.709 1.00 96.44 91 THR A O 1
ATOM 693 N N . VAL A 1 92 ? 3.460 -0.572 -10.272 1.00 96.31 92 VAL A N 1
ATOM 694 C CA . VAL A 1 92 ? 2.303 -0.704 -11.171 1.00 96.31 92 VAL A CA 1
ATOM 695 C C . VAL A 1 92 ? 1.180 -1.506 -10.518 1.00 96.31 92 VAL A C 1
ATOM 697 O O . VAL A 1 92 ? 0.021 -1.080 -10.563 1.00 96.31 92 VAL A O 1
ATOM 700 N N . ALA A 1 93 ? 1.500 -2.649 -9.904 1.00 97.50 93 ALA A N 1
ATOM 701 C CA . ALA A 1 93 ? 0.504 -3.488 -9.249 1.00 97.50 93 ALA A CA 1
ATOM 702 C C . ALA A 1 93 ? -0.145 -2.767 -8.068 1.00 97.50 93 ALA A C 1
ATOM 704 O O . ALA A 1 93 ? -1.366 -2.593 -8.060 1.00 97.50 93 ALA A O 1
ATOM 705 N N . THR A 1 94 ? 0.671 -2.255 -7.145 1.00 96.44 94 THR A N 1
ATOM 706 C CA . THR A 1 94 ? 0.210 -1.544 -5.951 1.00 96.44 94 THR A CA 1
ATOM 707 C C . THR A 1 94 ? -0.654 -0.354 -6.320 1.00 96.44 94 THR A C 1
ATOM 709 O O . THR A 1 94 ? -1.784 -0.252 -5.851 1.00 96.44 94 THR A O 1
ATOM 712 N N . MET A 1 95 ? -0.186 0.520 -7.217 1.00 96.56 95 MET A N 1
ATOM 713 C CA . MET A 1 95 ? -0.960 1.704 -7.585 1.00 96.56 95 MET A CA 1
ATOM 714 C C . MET A 1 95 ? -2.228 1.383 -8.359 1.00 96.56 95 MET A C 1
ATOM 716 O O . MET A 1 95 ? -3.233 2.077 -8.199 1.00 96.56 95 MET A O 1
ATOM 720 N N . GLY A 1 96 ? -2.202 0.341 -9.189 1.00 97.00 96 GLY A N 1
ATOM 721 C CA . GLY A 1 96 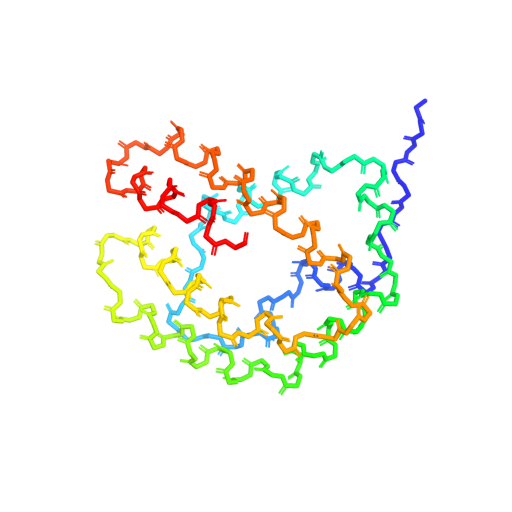? -3.393 -0.131 -9.877 1.00 97.00 96 GLY A CA 1
ATOM 722 C C . GLY A 1 96 ? -4.475 -0.586 -8.898 1.00 97.00 96 GLY A C 1
ATOM 723 O O . GLY A 1 96 ? -5.629 -0.176 -9.034 1.00 97.00 96 GLY A O 1
ATOM 724 N N . SER A 1 97 ? -4.107 -1.384 -7.895 1.00 96.62 97 SER A N 1
ATOM 725 C CA . SER A 1 97 ? -5.045 -1.868 -6.880 1.00 96.62 97 SER A CA 1
ATOM 726 C C . SER A 1 97 ? -5.475 -0.759 -5.920 1.00 96.62 97 SER A C 1
ATOM 728 O O . SER A 1 97 ? -6.666 -0.623 -5.648 1.00 96.62 97 SER A O 1
ATOM 730 N N . VAL A 1 98 ? -4.556 0.105 -5.481 1.00 95.19 98 VAL A N 1
ATOM 731 C CA . VAL A 1 98 ? -4.874 1.277 -4.652 1.00 95.19 98 VAL A CA 1
ATOM 732 C C . VAL A 1 98 ? -5.915 2.156 -5.337 1.00 95.19 98 VAL A C 1
ATOM 734 O O . VAL A 1 98 ? -6.949 2.430 -4.742 1.00 95.19 98 VAL A O 1
ATOM 737 N N . LYS A 1 99 ? -5.717 2.536 -6.605 1.00 95.88 99 LYS A N 1
ATOM 738 C CA . LYS A 1 99 ? -6.688 3.366 -7.343 1.00 95.88 99 LYS A CA 1
ATOM 739 C C . LYS A 1 99 ? -8.057 2.706 -7.478 1.00 95.88 99 LYS A C 1
ATOM 741 O O . LYS A 1 99 ? -9.072 3.395 -7.479 1.00 95.88 99 LYS A O 1
ATOM 746 N N . LYS A 1 100 ? -8.086 1.379 -7.612 1.00 97.38 100 LYS A N 1
ATOM 747 C CA . LYS A 1 100 ? -9.325 0.614 -7.767 1.00 97.38 100 LYS A CA 1
ATOM 748 C C . LYS A 1 100 ? -10.108 0.501 -6.459 1.00 97.38 100 LYS A C 1
ATOM 750 O O . LYS A 1 100 ? -11.333 0.572 -6.487 1.00 97.38 100 LYS A O 1
ATOM 755 N N . TYR A 1 101 ? -9.422 0.302 -5.334 1.00 95.88 101 TYR A N 1
ATOM 756 C CA . TYR A 1 101 ? -10.067 -0.075 -4.074 1.00 95.88 101 TYR A CA 1
ATOM 757 C C . TYR A 1 101 ? -10.077 1.026 -3.008 1.00 95.88 101 TYR A C 1
ATOM 759 O O . TYR A 1 101 ? -10.962 1.004 -2.154 1.00 95.88 101 TYR A O 1
ATOM 767 N N . SER A 1 102 ? -9.184 2.022 -3.069 1.00 93.56 102 SER A N 1
ATOM 768 C CA . SER A 1 102 ? -9.186 3.153 -2.127 1.00 93.56 102 SER A CA 1
ATOM 769 C C . SER A 1 102 ? -10.503 3.944 -2.102 1.00 93.56 102 SER A C 1
ATOM 771 O O . SER A 1 102 ? -10.898 4.372 -1.016 1.00 93.56 102 SER A O 1
ATOM 773 N N . PRO A 1 103 ? -11.278 4.090 -3.201 1.00 94.62 103 PRO A N 1
ATOM 774 C CA . PRO A 1 103 ? -12.586 4.741 -3.122 1.00 94.62 103 PRO A CA 1
ATOM 775 C C . PRO A 1 103 ? -13.586 3.989 -2.235 1.00 94.62 103 PRO A C 1
ATOM 777 O O . PRO A 1 103 ? -14.488 4.617 -1.690 1.00 94.62 103 PRO A O 1
ATOM 780 N N . ASN A 1 104 ? -13.388 2.687 -2.012 1.00 93.75 104 ASN A N 1
ATOM 781 C CA . ASN A 1 104 ? -14.326 1.816 -1.301 1.00 93.75 104 ASN A CA 1
ATOM 782 C C . ASN A 1 104 ? -13.932 1.528 0.155 1.00 93.75 104 ASN A C 1
ATOM 784 O O . ASN A 1 104 ? -14.598 0.723 0.809 1.00 93.75 104 ASN A O 1
ATOM 788 N N . ILE A 1 105 ? -12.859 2.135 0.674 1.00 93.94 105 ILE A N 1
ATOM 789 C CA . ILE A 1 105 ? -12.492 1.950 2.084 1.00 93.94 105 ILE A CA 1
ATOM 790 C C . ILE A 1 105 ? -13.503 2.658 3.005 1.00 93.94 105 ILE A C 1
ATOM 792 O O . ILE A 1 105 ? -14.132 3.646 2.595 1.00 93.94 105 ILE A O 1
ATOM 796 N N . PRO A 1 106 ? -13.649 2.208 4.264 1.00 95.75 106 PRO A N 1
ATOM 797 C CA . PRO A 1 106 ? -14.607 2.786 5.198 1.00 95.75 106 PRO A CA 1
ATOM 798 C C . PRO A 1 106 ? -14.348 4.271 5.467 1.00 95.75 106 PRO A C 1
ATOM 800 O O . PRO A 1 106 ? -13.202 4.708 5.567 1.00 95.75 106 PRO A O 1
ATOM 803 N N . ALA A 1 107 ? -15.419 5.043 5.675 1.00 94.88 107 ALA A N 1
ATOM 804 C CA . ALA A 1 107 ? -15.324 6.462 6.032 1.00 94.88 107 ALA A CA 1
ATOM 805 C C . ALA A 1 107 ? -14.473 6.691 7.298 1.00 94.88 107 ALA A C 1
ATOM 807 O O . ALA A 1 107 ? -13.668 7.620 7.347 1.00 94.88 107 ALA A O 1
ATOM 808 N N . ALA A 1 108 ? -14.586 5.791 8.281 1.00 93.75 108 ALA A N 1
ATOM 809 C CA . ALA A 1 108 ? -13.802 5.820 9.516 1.00 93.75 108 ALA A CA 1
ATOM 810 C C . ALA A 1 108 ? -12.281 5.699 9.288 1.00 93.75 108 ALA A C 1
ATOM 812 O O . ALA A 1 108 ? -11.503 6.144 10.125 1.00 93.75 108 ALA A O 1
ATOM 813 N N . SER A 1 109 ? -11.847 5.152 8.149 1.00 93.88 109 SER A N 1
ATOM 814 C CA . SER A 1 109 ? -10.431 4.981 7.801 1.00 93.88 109 SER A CA 1
ATOM 815 C C . SER A 1 109 ? -9.891 6.096 6.897 1.00 93.88 109 SER A C 1
ATOM 817 O O . SER A 1 109 ? -8.736 6.038 6.488 1.00 93.88 109 SER A O 1
ATOM 819 N N . ARG A 1 110 ? -10.676 7.133 6.571 1.00 92.62 110 ARG A N 1
ATOM 820 C CA . ARG A 1 110 ? -10.235 8.187 5.632 1.00 92.62 110 ARG A CA 1
ATOM 821 C C . ARG A 1 110 ? -9.089 9.036 6.157 1.00 92.62 110 ARG A C 1
ATOM 823 O O . ARG A 1 110 ? -8.211 9.417 5.395 1.00 92.62 110 ARG A O 1
ATOM 830 N N . LYS A 1 111 ? -9.057 9.297 7.460 1.00 91.06 111 LYS A N 1
ATOM 831 C CA . LYS A 1 111 ? -7.926 9.998 8.074 1.00 91.06 111 LYS A CA 1
ATOM 832 C C . LYS A 1 111 ? -6.652 9.149 8.079 1.00 91.06 111 LYS A C 1
ATOM 834 O O . LYS A 1 111 ? -5.582 9.654 7.750 1.00 91.06 111 LYS A O 1
ATOM 839 N N . LEU A 1 112 ? -6.792 7.848 8.340 1.00 93.00 112 LEU A N 1
ATOM 840 C CA . LEU A 1 112 ? -5.717 6.869 8.175 1.00 93.00 112 LEU A CA 1
ATOM 841 C C . LEU A 1 112 ? -5.217 6.820 6.718 1.00 93.00 112 LEU A C 1
ATOM 843 O O . LEU A 1 112 ? -4.015 6.729 6.491 1.00 93.00 112 LEU A O 1
ATOM 847 N N . GLU A 1 113 ? -6.106 6.951 5.725 1.00 94.38 113 GLU A N 1
ATOM 848 C CA . GLU A 1 113 ? -5.721 7.041 4.308 1.00 94.38 113 GLU A CA 1
ATOM 849 C C . GLU A 1 113 ? -4.795 8.236 4.042 1.00 94.38 113 GLU A C 1
ATOM 851 O O . GLU A 1 113 ? -3.812 8.097 3.318 1.00 94.38 113 GLU A O 1
ATOM 856 N N . THR A 1 114 ? -5.049 9.397 4.654 1.00 92.44 114 THR A N 1
ATOM 857 C CA . THR A 1 114 ? -4.164 10.569 4.539 1.00 92.44 114 THR A CA 1
ATOM 858 C C . THR A 1 114 ? -2.755 10.266 5.048 1.00 92.44 114 THR A C 1
ATOM 860 O O . THR A 1 114 ? -1.775 10.607 4.381 1.00 92.44 114 THR A O 1
ATOM 863 N N . VAL A 1 115 ? -2.644 9.579 6.190 1.00 94.50 115 VAL A N 1
ATOM 864 C CA . VAL A 1 115 ? -1.352 9.140 6.740 1.00 94.50 115 VAL A CA 1
ATOM 865 C C . VAL A 1 115 ? -0.675 8.155 5.786 1.00 94.50 115 VAL A C 1
ATOM 867 O O . VAL A 1 115 ? 0.481 8.354 5.415 1.00 94.50 115 VAL A O 1
ATOM 870 N N . ALA A 1 116 ? -1.405 7.148 5.301 1.00 94.50 116 ALA A N 1
ATOM 871 C CA . ALA A 1 116 ? -0.882 6.159 4.360 1.00 94.50 116 ALA A CA 1
ATOM 872 C C . ALA A 1 116 ? -0.384 6.794 3.047 1.00 94.50 116 ALA A C 1
ATOM 874 O O . ALA A 1 116 ? 0.677 6.421 2.547 1.00 94.50 116 ALA A O 1
ATOM 875 N N . LYS A 1 117 ? -1.089 7.803 2.517 1.00 95.44 117 LYS A N 1
ATOM 876 C CA . LYS A 1 117 ? -0.656 8.577 1.341 1.00 95.44 117 LYS A CA 1
ATOM 877 C C . LYS A 1 117 ? 0.636 9.343 1.589 1.00 95.44 117 LYS A C 1
ATOM 879 O O . LYS A 1 117 ? 1.492 9.395 0.704 1.00 95.44 117 LYS A O 1
ATOM 884 N N . LYS A 1 118 ? 0.792 9.945 2.773 1.00 94.94 118 LYS A N 1
ATOM 885 C CA . LYS A 1 118 ? 2.037 10.629 3.142 1.00 94.94 118 LYS A CA 1
ATOM 886 C C . LYS A 1 118 ? 3.196 9.638 3.215 1.00 94.94 118 LYS A C 1
ATOM 888 O O . LYS A 1 118 ? 4.210 9.867 2.561 1.00 94.94 118 LYS A O 1
ATOM 893 N N . VAL A 1 119 ? 3.011 8.532 3.938 1.00 95.69 119 VAL A N 1
ATOM 894 C CA . VAL A 1 119 ? 3.997 7.445 4.057 1.00 95.69 119 VAL A CA 1
ATOM 895 C C . VAL A 1 119 ? 4.403 6.936 2.676 1.00 95.69 119 VAL A C 1
ATOM 897 O O . VAL A 1 119 ? 5.590 6.837 2.377 1.00 95.69 119 VAL A O 1
ATOM 900 N N . TRP A 1 120 ? 3.427 6.687 1.797 1.00 96.25 120 TRP A N 1
ATOM 901 C CA . TRP A 1 120 ? 3.674 6.282 0.415 1.00 96.25 120 TRP A CA 1
ATOM 902 C C . TRP A 1 120 ? 4.532 7.304 -0.334 1.00 96.25 120 TRP A C 1
ATOM 904 O O . TRP A 1 120 ? 5.553 6.950 -0.922 1.00 96.25 120 TRP A O 1
ATOM 914 N N . ARG A 1 121 ? 4.145 8.583 -0.303 1.00 96.75 121 ARG A N 1
ATOM 915 C CA . ARG A 1 121 ? 4.866 9.653 -0.999 1.00 96.75 121 ARG A CA 1
ATOM 916 C C . ARG A 1 121 ? 6.303 9.781 -0.509 1.00 96.75 121 ARG A C 1
ATOM 918 O O . ARG A 1 121 ? 7.203 9.928 -1.336 1.00 96.75 121 ARG A O 1
ATOM 925 N N . GLU A 1 122 ? 6.518 9.741 0.801 1.00 96.69 122 GLU A N 1
ATOM 926 C CA . GLU A 1 122 ? 7.849 9.824 1.402 1.00 96.69 122 GLU A CA 1
ATOM 927 C C . GLU A 1 122 ? 8.706 8.619 1.007 1.00 96.69 122 GLU A C 1
ATOM 929 O O . GLU A 1 122 ? 9.797 8.799 0.463 1.00 96.69 122 GLU A O 1
ATOM 934 N N . ALA A 1 123 ? 8.179 7.400 1.156 1.00 96.94 123 ALA A N 1
ATOM 935 C CA . ALA A 1 123 ? 8.874 6.179 0.765 1.00 96.94 123 ALA A CA 1
ATOM 936 C C . ALA A 1 123 ? 9.265 6.201 -0.720 1.00 96.94 123 ALA A C 1
ATOM 938 O O . ALA A 1 123 ? 10.431 6.013 -1.057 1.00 96.94 123 ALA A O 1
ATOM 939 N N . MET A 1 124 ? 8.324 6.508 -1.617 1.00 97.62 124 MET A N 1
ATOM 940 C CA . MET A 1 124 ? 8.600 6.569 -3.056 1.00 97.62 124 MET A CA 1
ATOM 941 C C . MET A 1 124 ? 9.576 7.697 -3.418 1.00 97.62 124 MET A C 1
ATOM 943 O O . MET A 1 124 ? 10.370 7.542 -4.344 1.00 97.62 124 MET A O 1
ATOM 947 N N . THR A 1 125 ? 9.566 8.816 -2.686 1.00 97.19 125 THR A N 1
ATOM 948 C CA . THR A 1 125 ? 10.548 9.898 -2.868 1.00 97.19 125 THR A CA 1
ATOM 949 C C . THR A 1 125 ? 11.953 9.420 -2.510 1.00 97.19 125 THR A C 1
ATOM 951 O O . THR A 1 125 ? 12.873 9.576 -3.319 1.00 97.19 125 THR A O 1
ATOM 954 N N . ASN A 1 126 ? 12.107 8.769 -1.358 1.00 95.69 126 ASN A N 1
ATOM 955 C CA . ASN A 1 126 ? 13.389 8.233 -0.903 1.00 95.69 126 ASN A CA 1
ATOM 956 C C . ASN A 1 126 ? 13.914 7.161 -1.865 1.00 95.69 126 ASN A C 1
ATOM 958 O O . ASN A 1 126 ? 15.045 7.262 -2.337 1.00 95.69 126 ASN A O 1
ATOM 962 N N . LEU A 1 127 ? 13.065 6.207 -2.252 1.00 96.69 127 LEU A N 1
ATOM 963 C CA . LEU A 1 127 ? 13.403 5.164 -3.223 1.00 96.69 127 LEU A CA 1
ATOM 964 C C . LEU A 1 127 ? 13.798 5.752 -4.583 1.00 96.69 127 LEU A C 1
ATOM 966 O O . LEU A 1 127 ? 14.795 5.350 -5.172 1.00 96.69 127 LEU A O 1
ATOM 970 N N . SER A 1 128 ? 13.067 6.755 -5.080 1.00 96.56 128 SER A N 1
ATOM 971 C CA . SER A 1 128 ? 13.400 7.398 -6.360 1.00 96.56 128 SER A CA 1
ATOM 972 C C . SER A 1 128 ? 14.742 8.139 -6.349 1.00 96.56 128 SER A C 1
ATOM 974 O O . SER A 1 128 ? 15.335 8.339 -7.409 1.00 96.56 128 SER A O 1
ATOM 976 N N . THR A 1 129 ? 15.219 8.532 -5.166 1.00 95.88 129 THR A N 1
ATOM 977 C CA . THR A 1 129 ? 16.502 9.219 -4.973 1.00 95.88 129 THR A CA 1
ATOM 978 C C . THR A 1 129 ? 17.641 8.218 -4.788 1.00 95.88 129 THR A C 1
ATOM 980 O O . THR A 1 129 ? 18.717 8.405 -5.347 1.00 95.88 129 THR A O 1
ATOM 983 N N . ALA A 1 130 ? 17.401 7.153 -4.020 1.00 94.31 130 ALA A N 1
ATOM 984 C CA . ALA A 1 130 ? 18.416 6.178 -3.636 1.00 94.31 130 ALA A CA 1
ATOM 985 C C . ALA A 1 130 ? 18.606 5.040 -4.652 1.00 94.31 130 ALA A C 1
ATOM 987 O O . ALA A 1 130 ? 19.678 4.435 -4.685 1.00 94.31 130 ALA A O 1
ATOM 988 N N . ALA A 1 131 ? 17.599 4.738 -5.481 1.00 94.31 131 ALA A N 1
ATOM 989 C CA . ALA A 1 131 ? 17.654 3.582 -6.368 1.00 94.31 131 ALA A CA 1
ATOM 990 C C . ALA A 1 131 ? 18.808 3.705 -7.389 1.00 94.31 131 ALA A C 1
ATOM 992 O O . ALA A 1 131 ? 18.864 4.681 -8.150 1.00 94.31 131 ALA A O 1
ATOM 993 N N . PRO A 1 132 ? 19.708 2.706 -7.476 1.00 90.81 132 PRO A N 1
ATOM 994 C CA . PRO A 1 132 ? 20.828 2.727 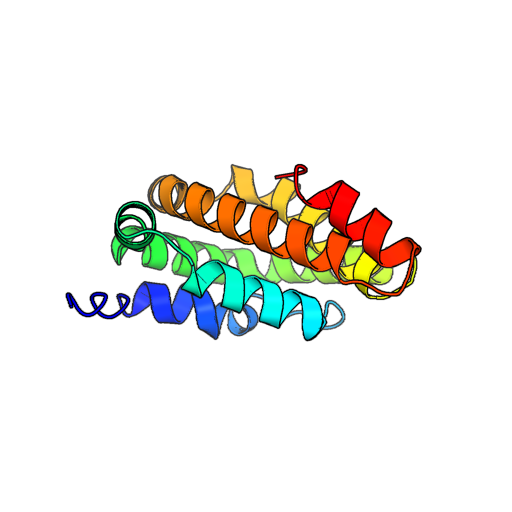-8.418 1.00 90.81 132 PRO A CA 1
ATOM 995 C C . PRO A 1 132 ? 20.365 2.512 -9.867 1.00 90.81 132 PRO A C 1
ATOM 997 O O . PRO A 1 132 ? 20.942 3.077 -10.800 1.00 90.81 132 PRO A O 1
ATOM 1000 N N . ASP A 1 133 ? 19.281 1.761 -10.061 1.00 93.56 133 ASP A N 1
ATOM 1001 C CA . ASP A 1 133 ? 18.699 1.475 -11.370 1.00 93.56 133 ASP A CA 1
ATOM 1002 C C . ASP A 1 133 ? 17.797 2.617 -11.879 1.00 93.56 133 ASP A C 1
ATOM 1004 O O . ASP A 1 133 ? 16.925 3.127 -11.169 1.00 93.56 133 ASP A O 1
ATOM 1008 N N . ALA A 1 134 ? 17.988 3.016 -13.140 1.00 95.81 134 ALA A N 1
ATOM 1009 C CA . ALA A 1 134 ? 17.259 4.132 -13.746 1.00 95.81 134 ALA A CA 1
ATOM 1010 C C . ALA A 1 134 ? 15.769 3.833 -13.980 1.00 95.81 134 ALA A C 1
ATOM 1012 O O . ALA A 1 134 ? 14.936 4.743 -13.867 1.00 95.81 134 ALA A O 1
ATOM 1013 N N . ALA A 1 135 ? 15.422 2.578 -14.281 1.00 94.88 135 ALA A N 1
ATOM 1014 C CA . ALA A 1 135 ? 14.033 2.178 -14.455 1.00 94.88 135 ALA A CA 1
ATOM 1015 C C . ALA A 1 135 ? 13.299 2.212 -13.108 1.00 94.88 135 ALA A C 1
ATOM 1017 O O . ALA A 1 135 ? 12.192 2.743 -13.041 1.00 94.88 135 ALA A O 1
ATOM 1018 N N . CYS A 1 136 ? 13.937 1.772 -12.019 1.00 95.75 136 CYS A N 1
ATOM 1019 C CA . CYS A 1 136 ? 13.383 1.890 -10.671 1.00 95.75 136 CYS A CA 1
ATOM 1020 C C . CYS A 1 136 ? 13.212 3.342 -10.225 1.00 95.75 136 CYS A C 1
ATOM 1022 O O . CYS A 1 136 ? 12.133 3.695 -9.749 1.00 95.75 136 CYS A O 1
ATOM 1024 N N . ARG A 1 137 ? 14.208 4.215 -10.445 1.00 96.44 137 ARG A N 1
ATOM 1025 C CA . ARG A 1 137 ? 14.051 5.653 -10.151 1.00 96.44 137 ARG A CA 1
ATOM 1026 C C . ARG A 1 137 ? 12.834 6.241 -10.850 1.00 96.44 137 ARG A C 1
ATOM 1028 O O . ARG A 1 137 ? 12.046 6.942 -10.219 1.00 96.44 137 ARG A O 1
ATOM 1035 N N . THR A 1 138 ? 12.670 5.930 -12.136 1.00 96.56 138 THR A N 1
ATOM 1036 C CA . THR A 1 138 ? 11.513 6.364 -12.929 1.00 96.56 138 THR A CA 1
ATOM 1037 C C . THR A 1 138 ? 10.216 5.809 -12.350 1.00 96.56 138 THR A C 1
ATOM 1039 O O . THR A 1 138 ? 9.308 6.584 -12.062 1.00 96.56 138 THR A O 1
ATOM 1042 N N . ALA A 1 139 ? 10.148 4.499 -12.105 1.00 96.31 139 ALA A N 1
ATOM 1043 C CA . ALA A 1 139 ? 8.960 3.833 -11.584 1.00 96.31 139 ALA A CA 1
ATOM 1044 C C . ALA A 1 139 ? 8.492 4.440 -10.251 1.00 96.31 139 ALA A C 1
ATOM 1046 O O . ALA A 1 139 ? 7.319 4.789 -10.122 1.00 96.31 139 ALA A O 1
ATOM 1047 N N . TYR A 1 140 ? 9.401 4.628 -9.288 1.00 97.31 140 TYR A N 1
ATOM 1048 C CA . TYR A 1 140 ? 9.095 5.255 -7.999 1.00 97.31 140 TYR A CA 1
ATOM 1049 C C . TYR A 1 140 ? 8.690 6.729 -8.154 1.00 97.31 140 TYR A C 1
ATOM 1051 O O . TYR A 1 140 ? 7.696 7.164 -7.567 1.00 97.31 140 TYR A O 1
ATOM 1059 N N . ASN A 1 141 ? 9.392 7.492 -9.003 1.00 96.50 141 ASN A N 1
ATOM 1060 C CA . ASN A 1 141 ? 9.040 8.887 -9.284 1.00 96.50 141 ASN A CA 1
ATOM 1061 C C . ASN A 1 141 ? 7.644 9.034 -9.889 1.00 96.50 141 ASN A C 1
ATOM 1063 O O . ASN A 1 141 ? 6.932 9.975 -9.542 1.00 96.50 141 ASN A O 1
ATOM 1067 N N . THR A 1 142 ? 7.240 8.122 -10.772 1.00 95.19 142 THR A N 1
ATOM 1068 C CA . THR A 1 142 ? 5.908 8.140 -11.379 1.00 95.19 142 THR A CA 1
ATOM 1069 C C . THR A 1 142 ? 4.816 7.936 -10.333 1.00 95.19 142 THR A C 1
ATOM 1071 O O . THR A 1 142 ? 3.783 8.604 -10.381 1.00 95.19 142 THR A O 1
ATOM 1074 N N . VAL A 1 143 ? 5.022 7.032 -9.372 1.00 96.12 143 VAL A N 1
ATOM 1075 C CA . VAL A 1 143 ? 3.958 6.651 -8.435 1.00 96.12 143 VAL A CA 1
ATOM 1076 C C . VAL A 1 143 ? 3.901 7.466 -7.148 1.00 96.12 143 VAL A C 1
ATOM 1078 O O . VAL A 1 143 ? 2.863 7.446 -6.486 1.00 96.12 143 VAL A O 1
ATOM 1081 N N . LYS A 1 144 ? 4.945 8.228 -6.794 1.00 93.62 144 LYS A N 1
ATOM 1082 C CA . LYS A 1 144 ? 4.973 9.013 -5.541 1.00 93.62 144 LYS A CA 1
ATOM 1083 C C . LYS A 1 144 ? 3.821 10.019 -5.395 1.00 93.62 144 LYS A C 1
ATOM 1085 O O . LYS A 1 144 ? 3.457 10.371 -4.277 1.00 93.62 144 LYS A O 1
ATOM 1090 N N . ALA A 1 145 ? 3.246 10.478 -6.510 1.00 88.94 145 ALA A N 1
ATOM 1091 C CA . ALA A 1 145 ? 2.121 11.420 -6.551 1.00 88.94 145 ALA A CA 1
ATOM 1092 C C . ALA A 1 145 ? 0.843 10.820 -7.171 1.00 88.94 145 ALA A C 1
ATOM 1094 O O . ALA A 1 145 ? -0.088 11.550 -7.495 1.00 88.94 145 ALA A O 1
ATOM 1095 N N . ALA A 1 146 ? 0.797 9.500 -7.375 1.00 89.06 146 ALA A N 1
ATOM 1096 C CA . ALA A 1 146 ? -0.302 8.842 -8.080 1.00 89.06 146 ALA A CA 1
ATOM 1097 C C . ALA A 1 146 ? -1.484 8.433 -7.174 1.00 89.06 146 ALA A C 1
ATOM 1099 O O . ALA A 1 146 ? -2.445 7.858 -7.698 1.00 89.06 146 ALA A O 1
ATOM 1100 N N . TRP A 1 147 ? -1.397 8.684 -5.859 1.00 85.75 147 TRP A N 1
ATOM 1101 C CA . TRP A 1 147 ? -2.408 8.375 -4.838 1.00 85.75 147 TRP A CA 1
ATOM 1102 C C . TRP A 1 147 ? -2.856 9.630 -4.080 1.00 85.75 147 TRP A C 1
ATOM 1104 O O . TRP A 1 147 ? -1.971 10.425 -3.690 1.00 85.75 147 TRP A O 1
#

Foldseek 3Di:
DDDQDPQDPLLCCLLVVLCVLAVADAQDDDPLLNVLLVVLVVVDDSVLSVLSDPQLSVQQSVVSNVCRDVLRVQLNVQLVPFDDDNLLSNLRSVLVSCVVCVVPRDPSNVSVVVSSLSSLLRSLVVQLVPPPDPVNVVSSVVRSPSD